Protein AF-A0A3P5ZLB5-F1 (afdb_monomer)

Radius of gyration: 12.96 Å; Cα contacts (8 Å, |Δi|>4): 143; chains: 1; bounding box: 27×28×34 Å

Mean predicted aligned error: 4.99 Å

Organism: Brassica campestris (NCBI:txid3711)

pLDDT: mean 86.98, std 9.43, range [58.41, 95.5]

Sequence (70 aa):
CEENTIVFRNLLPNNRVLKVNCKSNKKDYSLGSVKFKGLPHRINIREACIERTTWTCLLQQGGFASIFRA

Solvent-accessible surface area (backbone atoms only — not comparable to full-atom values): 4194 Å² total; per-residue (Å²): 119,84,77,49,66,53,75,48,74,32,84,52,72,89,72,40,52,38,36,38,44,32,37,35,80,82,73,48,76,48,78,43,73,17,39,39,79,46,71,61,41,74,49,77,45,88,60,59,93,84,58,86,78,41,35,45,27,44,40,33,44,89,95,46,74,47,82,47,78,88

Secondary structure (DSSP, 8-state):
---EEEEE----STTPPEEEEEEETTS-EEEEEE-TT-PPEEEEE---TT----EEEEEEETTEEEEEE-

Foldseek 3Di:
DDWDKDKAAAQDPDQWKKWKWKAKPVGDIDTDIHTHRR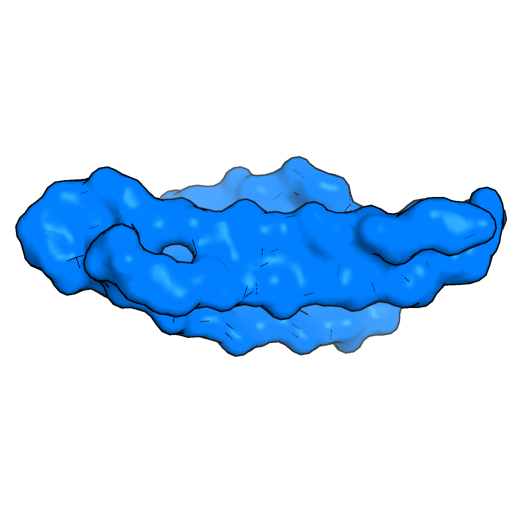DIGMDTHPDDPPDDIKMWMWIDTVPDIDIDID

InterPro domains:
  IPR010264 Plant self-incompatibility S1 [PF05938] (5-68)

Nearest PDB structures (foldseek):
  4g5a-assembly1_B  TM=5.542E-01  e=3.562E-01  Bacteroides thetaiotaomicron VPI-5482
  3l5j-assembly1_A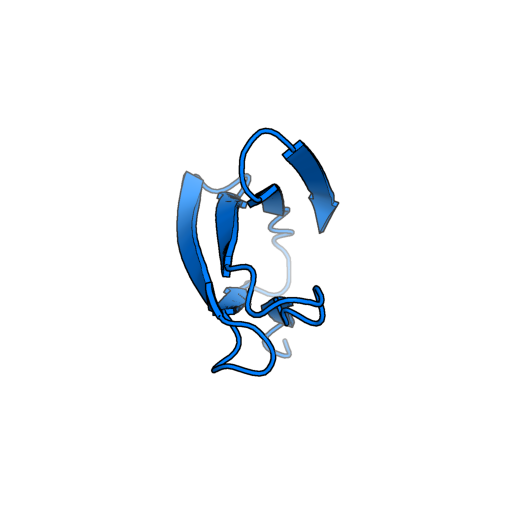  TM=4.547E-01  e=2.168E+00  Homo sapiens
  3l5j-assembly2_B  TM=4.499E-01  e=3.498E+00  Homo sapiens
  3l5i-assembly1_A  TM=4.639E-01  e=4.811E+00  Homo sapiens
  8d6a-assembly1_A  TM=4.660E-01  e=4.562E+00  Homo sapiens

Structure (mmCIF, N/CA/C/O backbone):
data_AF-A0A3P5ZLB5-F1
#
_entry.id   AF-A0A3P5ZLB5-F1
#
loop_
_atom_site.group_PDB
_atom_site.id
_atom_site.type_symbol
_atom_site.label_atom_id
_atom_site.label_alt_id
_atom_site.label_comp_id
_atom_site.label_asym_id
_atom_site.label_entity_id
_atom_site.label_seq_id
_atom_site.pdbx_PDB_ins_code
_atom_site.Cartn_x
_atom_site.Cartn_y
_atom_site.Cartn_z
_atom_site.occupancy
_atom_site.B_iso_or_equiv
_atom_site.auth_seq_id
_atom_site.auth_comp_id
_atom_site.auth_asym_id
_atom_site.auth_atom_id
_atom_site.pdbx_PDB_model_num
ATOM 1 N N . CYS A 1 1 ? 8.918 -15.389 -15.615 1.00 62.16 1 CYS A N 1
ATOM 2 C CA . CYS A 1 1 ? 9.021 -14.573 -14.396 1.00 62.16 1 CYS A CA 1
ATOM 3 C C . CYS A 1 1 ? 7.723 -14.690 -13.638 1.00 62.16 1 CYS A C 1
ATOM 5 O O . CYS A 1 1 ? 6.677 -14.582 -14.265 1.00 62.16 1 CYS A O 1
ATOM 7 N N . GLU A 1 2 ? 7.792 -15.002 -12.346 1.00 65.56 2 GLU A N 1
ATOM 8 C CA . GLU A 1 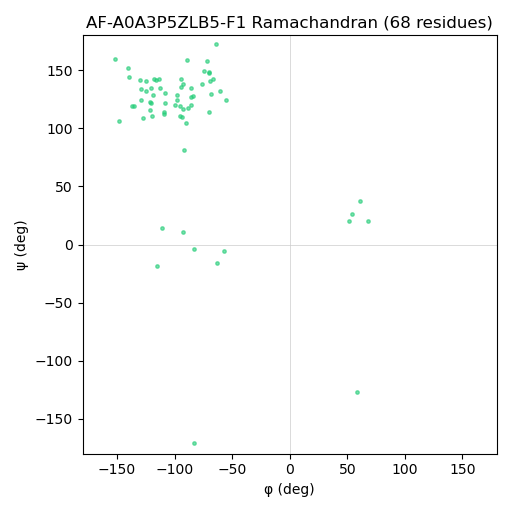2 ? 6.607 -15.015 -11.487 1.00 65.56 2 GLU A CA 1
ATOM 9 C C . GLU A 1 2 ? 6.116 -13.579 -11.281 1.00 65.56 2 GLU A C 1
ATOM 11 O O . GLU A 1 2 ? 6.918 -12.649 -11.174 1.00 65.56 2 GLU A O 1
ATOM 16 N N . GLU A 1 3 ? 4.798 -13.387 -11.274 1.00 70.00 3 GLU A N 1
ATOM 17 C CA . GLU A 1 3 ? 4.211 -12.082 -10.984 1.00 70.00 3 GLU A CA 1
ATOM 18 C C . GLU A 1 3 ? 4.417 -11.755 -9.501 1.00 70.00 3 GLU A C 1
ATOM 20 O O . GLU A 1 3 ? 3.851 -12.398 -8.615 1.00 70.00 3 GLU A O 1
ATOM 25 N N . ASN A 1 4 ? 5.209 -10.722 -9.217 1.00 80.88 4 ASN A N 1
ATOM 26 C CA . ASN A 1 4 ? 5.358 -10.220 -7.858 1.00 80.88 4 ASN A CA 1
ATOM 27 C C . ASN A 1 4 ? 4.115 -9.410 -7.478 1.00 80.88 4 ASN A C 1
ATOM 29 O O . ASN A 1 4 ? 3.603 -8.624 -8.269 1.00 80.88 4 ASN A O 1
ATOM 33 N N . THR A 1 5 ? 3.610 -9.573 -6.258 1.00 87.25 5 THR A N 1
ATOM 34 C CA . THR A 1 5 ? 2.442 -8.814 -5.789 1.00 87.25 5 THR A CA 1
ATOM 35 C C . THR A 1 5 ? 2.733 -8.164 -4.447 1.00 87.25 5 THR A C 1
ATOM 37 O O . THR A 1 5 ? 3.039 -8.849 -3.473 1.00 87.25 5 THR A O 1
ATOM 40 N N . ILE A 1 6 ? 2.568 -6.844 -4.366 1.00 89.06 6 ILE A N 1
ATOM 41 C CA . ILE A 1 6 ? 2.578 -6.123 -3.090 1.00 89.06 6 ILE A CA 1
ATOM 42 C C . ILE A 1 6 ? 1.165 -6.173 -2.513 1.00 89.06 6 ILE A C 1
ATOM 44 O O . ILE A 1 6 ? 0.195 -5.795 -3.174 1.00 89.06 6 ILE A O 1
ATOM 48 N N . VAL A 1 7 ? 1.039 -6.630 -1.266 1.00 93.00 7 VAL A N 1
ATOM 49 C CA . VAL A 1 7 ? -0.254 -6.785 -0.588 1.00 93.00 7 VAL A CA 1
ATOM 50 C C . VAL A 1 7 ? -0.282 -5.954 0.689 1.00 93.00 7 VAL A C 1
ATOM 52 O O . VAL A 1 7 ? 0.423 -6.252 1.650 1.00 93.00 7 VAL A O 1
ATOM 55 N N . PHE A 1 8 ? -1.165 -4.960 0.740 1.00 93.50 8 PHE A N 1
ATOM 56 C CA . PHE A 1 8 ? -1.420 -4.171 1.942 1.00 93.50 8 PHE A CA 1
AT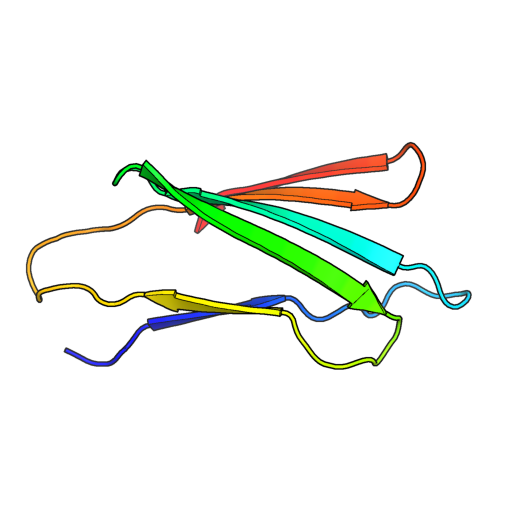OM 57 C C . PHE A 1 8 ? -2.619 -4.731 2.701 1.00 93.50 8 PHE A C 1
ATOM 59 O O . PHE A 1 8 ? -3.746 -4.760 2.199 1.00 93.50 8 PHE A O 1
ATOM 66 N N . ARG A 1 9 ? -2.373 -5.154 3.942 1.00 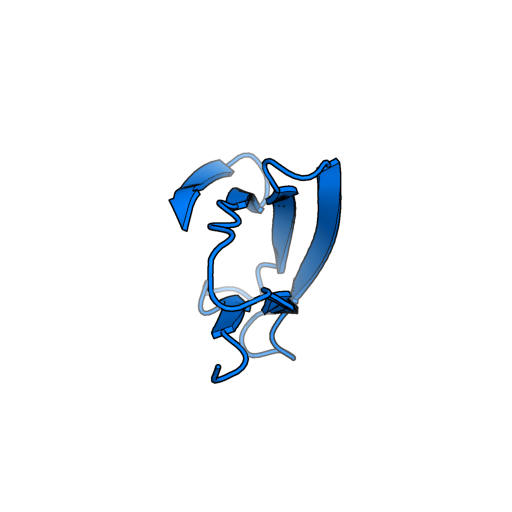93.88 9 ARG A N 1
ATOM 67 C CA . ARG A 1 9 ? -3.395 -5.590 4.899 1.00 93.88 9 ARG A CA 1
ATOM 68 C C . ARG A 1 9 ? -3.446 -4.603 6.053 1.00 93.88 9 ARG A C 1
ATOM 70 O O . ARG A 1 9 ? -2.411 -4.123 6.502 1.00 93.88 9 ARG A O 1
ATOM 77 N N . ASN A 1 10 ? -4.645 -4.331 6.552 1.00 93.50 10 ASN A N 1
ATOM 78 C CA . ASN A 1 10 ? -4.827 -3.425 7.675 1.00 93.50 10 ASN A CA 1
ATOM 79 C C . ASN A 1 10 ? -5.237 -4.192 8.938 1.00 93.50 10 ASN A C 1
ATOM 81 O O . ASN A 1 10 ? -6.345 -4.728 9.026 1.00 93.50 10 ASN A O 1
ATOM 85 N N . LEU A 1 11 ? -4.331 -4.201 9.916 1.00 91.81 11 LEU A N 1
ATOM 86 C CA . LEU A 1 11 ? -4.517 -4.791 11.244 1.00 91.81 11 LEU A CA 1
ATOM 87 C C . LEU A 1 11 ? -4.602 -3.729 12.353 1.00 91.81 11 LEU A C 1
ATOM 89 O O . LEU A 1 11 ? -4.503 -4.057 13.532 1.00 91.81 11 LEU A O 1
ATOM 93 N N . LEU A 1 12 ? -4.786 -2.457 11.994 1.00 87.31 12 LEU A N 1
ATOM 94 C CA . LEU A 1 12 ? -4.875 -1.361 12.952 1.00 87.31 12 LEU A CA 1
ATOM 95 C C . LEU A 1 12 ? -6.168 -1.470 13.779 1.00 87.31 12 LEU A C 1
ATOM 97 O O . LEU A 1 12 ? -7.246 -1.566 13.191 1.00 87.31 12 LEU A O 1
ATOM 101 N N . PRO A 1 13 ? -6.099 -1.403 15.120 1.00 84.69 13 PRO A N 1
ATOM 102 C CA . PRO A 1 13 ? -7.270 -1.536 15.988 1.00 84.69 13 PRO A CA 1
ATOM 103 C C . PRO A 1 13 ? -8.291 -0.402 15.779 1.00 84.69 13 PRO A C 1
ATOM 105 O O . PRO A 1 13 ? -8.028 0.575 15.079 1.00 84.69 13 PRO A O 1
ATOM 108 N N . ASN A 1 14 ? -9.466 -0.514 16.405 1.00 85.75 14 ASN A N 1
ATOM 109 C CA . ASN A 1 14 ? -10.534 0.503 16.413 1.00 85.75 14 ASN A CA 1
ATOM 110 C C . ASN A 1 14 ? -11.105 0.855 15.029 1.00 85.75 14 ASN A C 1
ATOM 112 O O . ASN A 1 14 ? -11.410 2.014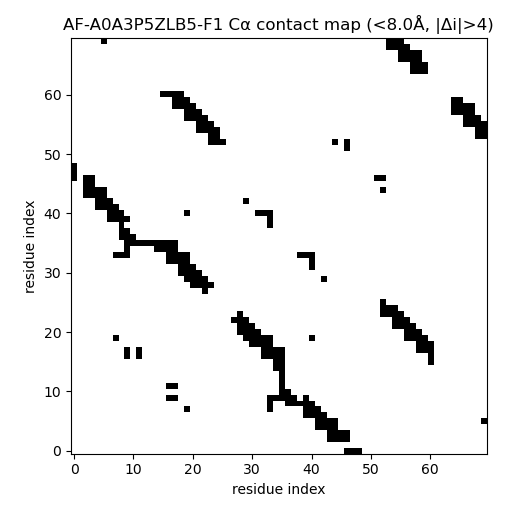 14.757 1.00 85.75 14 ASN A O 1
ATOM 116 N N . ASN A 1 15 ? -11.231 -0.138 14.143 1.00 84.31 15 ASN A N 1
ATOM 117 C CA . ASN A 1 15 ? -11.834 0.013 12.813 1.00 84.31 15 ASN A CA 1
ATOM 118 C C . ASN A 1 15 ? -11.211 1.136 11.955 1.00 84.31 15 ASN A C 1
ATOM 120 O O . ASN A 1 15 ? -11.857 1.720 11.084 1.00 84.31 15 ASN A O 1
ATOM 124 N N . ARG A 1 16 ? -9.942 1.464 12.220 1.00 89.12 16 ARG A N 1
ATOM 125 C CA . ARG A 1 16 ? -9.218 2.519 11.512 1.00 89.12 16 ARG A CA 1
ATOM 126 C C . ARG A 1 16 ? -9.006 2.111 10.057 1.00 89.12 16 ARG A C 1
ATOM 128 O O . ARG A 1 16 ? -8.737 0.950 9.767 1.00 89.12 16 ARG A O 1
ATOM 135 N N . VAL A 1 17 ? -9.105 3.074 9.143 1.00 92.25 17 VAL A N 1
ATOM 136 C CA . VAL A 1 17 ? -8.880 2.863 7.706 1.00 92.25 17 VAL A CA 1
ATOM 137 C C . VAL A 1 17 ? -7.455 3.279 7.358 1.00 92.25 17 VAL A C 1
ATOM 139 O O . VAL A 1 17 ? -7.034 4.387 7.691 1.00 92.25 17 VAL A O 1
ATOM 142 N N . LEU A 1 18 ? -6.729 2.390 6.684 1.00 93.69 18 LEU A N 1
ATOM 143 C CA . LEU A 1 18 ? -5.399 2.648 6.149 1.00 93.69 18 LEU A CA 1
ATOM 144 C C . LEU A 1 18 ? -5.537 3.136 4.709 1.00 93.69 18 LEU A C 1
ATOM 146 O O . LEU A 1 18 ? -6.001 2.388 3.849 1.00 93.69 18 LEU A O 1
ATOM 150 N N . LYS A 1 19 ? -5.129 4.370 4.435 1.00 95.50 19 LYS A N 1
ATOM 151 C CA . LYS A 1 19 ? -4.986 4.874 3.069 1.00 95.50 19 LYS A CA 1
ATOM 152 C C . LYS A 1 19 ? -3.607 4.493 2.546 1.00 95.50 19 LYS A C 1
ATOM 154 O O . LYS A 1 19 ? -2.611 4.644 3.249 1.00 95.50 19 LYS A O 1
ATOM 159 N N . VAL A 1 20 ? -3.563 4.002 1.318 1.00 95.44 20 VAL A N 1
ATOM 160 C CA . VAL A 1 20 ? -2.347 3.560 0.639 1.00 95.44 20 VAL A CA 1
ATOM 161 C C . VAL A 1 20 ? -2.210 4.376 -0.636 1.00 95.44 20 VAL A C 1
ATOM 163 O O . VAL A 1 20 ? -3.115 4.371 -1.467 1.00 95.44 20 VAL A O 1
ATOM 166 N N . ASN A 1 21 ? -1.094 5.081 -0.787 1.00 95.19 21 ASN A N 1
ATOM 167 C CA . ASN A 1 21 ? -0.755 5.807 -2.003 1.00 95.19 21 ASN A CA 1
ATOM 168 C C . ASN A 1 21 ? 0.637 5.392 -2.464 1.00 95.19 21 ASN A C 1
ATOM 170 O O . ASN A 1 21 ? 1.630 5.735 -1.834 1.00 95.19 21 ASN A O 1
ATOM 174 N N . CYS A 1 22 ? 0.700 4.648 -3.555 1.00 94.00 22 CYS A N 1
ATOM 175 C CA . CYS A 1 22 ? 1.920 4.083 -4.088 1.00 94.00 22 CYS A CA 1
ATOM 176 C C . CYS A 1 22 ? 2.242 4.663 -5.459 1.00 94.00 22 CYS A C 1
ATOM 178 O O . CYS A 1 22 ? 1.358 4.835 -6.299 1.00 94.00 22 CYS A O 1
ATOM 180 N N . LYS A 1 23 ? 3.531 4.892 -5.693 1.00 93.44 23 LYS A N 1
ATOM 181 C CA . LYS A 1 23 ? 4.092 5.320 -6.969 1.00 93.44 23 LYS A CA 1
ATOM 182 C C . LYS A 1 23 ? 5.259 4.416 -7.346 1.00 93.44 23 LYS A C 1
ATOM 184 O O . LYS A 1 23 ? 6.130 4.175 -6.506 1.00 93.44 23 LYS A O 1
ATOM 189 N N . SER A 1 24 ? 5.300 3.966 -8.596 1.00 90.69 24 SER A N 1
ATOM 190 C CA . SER A 1 24 ? 6.437 3.224 -9.138 1.00 90.69 24 SER A CA 1
ATOM 191 C C . SER A 1 24 ? 7.488 4.156 -9.756 1.00 90.69 24 SER A C 1
ATOM 193 O O . SER A 1 24 ? 7.195 5.285 -10.171 1.00 90.69 24 SER A O 1
ATOM 195 N N . ASN A 1 25 ? 8.726 3.677 -9.882 1.00 87.88 25 ASN A N 1
ATOM 196 C CA . ASN A 1 25 ? 9.761 4.336 -10.691 1.00 87.88 25 ASN A CA 1
ATOM 197 C C . ASN A 1 25 ? 9.411 4.394 -12.193 1.00 87.88 25 ASN A C 1
ATOM 199 O O . ASN A 1 25 ? 9.988 5.200 -12.921 1.00 87.88 25 ASN A O 1
ATOM 203 N N . LYS A 1 26 ? 8.432 3.602 -12.641 1.00 85.06 26 LYS A N 1
ATOM 204 C CA . LYS A 1 26 ? 7.898 3.581 -14.010 1.00 85.06 26 LYS A CA 1
ATOM 205 C C . LYS A 1 26 ? 6.683 4.491 -14.217 1.00 85.06 26 LYS A C 1
ATOM 207 O O . LYS A 1 26 ? 6.084 4.477 -15.285 1.00 85.06 26 LYS A O 1
ATOM 212 N N . LYS A 1 27 ? 6.375 5.353 -13.238 1.00 80.25 27 LYS A N 1
ATOM 213 C CA . LYS A 1 27 ? 5.233 6.288 -13.245 1.00 80.25 27 LYS A CA 1
ATOM 214 C C . LYS A 1 27 ? 3.861 5.606 -13.157 1.00 80.25 27 LYS A C 1
ATOM 216 O O . LYS A 1 27 ? 2.858 6.248 -13.460 1.00 80.25 27 LYS A O 1
ATOM 221 N N . ASP A 1 28 ? 3.800 4.367 -12.684 1.00 85.19 28 ASP A N 1
ATOM 222 C CA . ASP A 1 28 ? 2.542 3.753 -12.265 1.00 85.19 28 ASP A CA 1
ATOM 223 C C . ASP A 1 28 ? 2.112 4.334 -10.922 1.00 85.19 28 ASP A C 1
ATOM 225 O O . ASP A 1 28 ? 2.940 4.687 -10.074 1.00 85.19 28 ASP A O 1
ATOM 229 N N . TYR A 1 29 ? 0.802 4.397 -10.716 1.00 88.12 29 TYR A N 1
ATOM 230 C CA . TYR A 1 29 ? 0.208 4.864 -9.474 1.00 88.12 29 TYR A CA 1
ATOM 231 C C . TYR A 1 29 ? -0.821 3.856 -8.992 1.00 88.12 29 TYR A C 1
ATOM 233 O O . TYR A 1 29 ? -1.581 3.290 -9.776 1.00 88.12 29 TYR A O 1
ATOM 241 N N . SER A 1 30 ? -0.864 3.650 -7.681 1.00 91.25 30 SER A N 1
ATOM 242 C CA . SER A 1 30 ? -1.880 2.823 -7.052 1.00 91.25 30 SER A CA 1
ATOM 243 C C . SER A 1 30 ? -2.386 3.493 -5.788 1.00 91.25 30 SER A C 1
ATOM 245 O O . SER A 1 30 ? -1.629 3.748 -4.852 1.00 91.25 30 SER A O 1
ATOM 247 N N . LEU A 1 31 ? -3.683 3.781 -5.777 1.00 93.94 31 LEU A N 1
ATOM 248 C CA . LEU A 1 31 ? -4.382 4.382 -4.653 1.00 93.94 31 LEU A CA 1
ATOM 249 C C . LEU A 1 31 ? -5.357 3.358 -4.080 1.00 93.94 31 LEU A C 1
ATOM 251 O O . LEU A 1 31 ? -6.079 2.696 -4.824 1.00 93.94 31 LEU A O 1
ATOM 255 N N . GLY A 1 32 ? -5.385 3.237 -2.759 1.00 94.12 32 GLY A N 1
ATOM 256 C CA . GLY A 1 32 ? -6.214 2.260 -2.071 1.00 94.12 32 GLY A CA 1
ATOM 257 C C . GLY A 1 32 ? -6.623 2.710 -0.678 1.00 94.12 32 GLY A C 1
ATOM 258 O O . GLY A 1 32 ? -6.010 3.581 -0.061 1.00 94.12 32 GLY A O 1
ATOM 259 N N . SER A 1 33 ? -7.690 2.106 -0.167 1.00 93.81 33 SER A N 1
ATOM 260 C CA . SER A 1 33 ? -8.132 2.263 1.217 1.00 93.81 33 SER A CA 1
ATOM 261 C C . SER A 1 33 ? -8.490 0.897 1.780 1.00 93.81 33 SER A C 1
ATOM 263 O O . SER A 1 33 ? -9.379 0.220 1.273 1.00 93.81 33 SER A O 1
ATOM 265 N N . VAL A 1 34 ? -7.795 0.494 2.837 1.00 94.06 34 VAL A N 1
ATOM 266 C CA . VAL A 1 34 ? -7.929 -0.824 3.455 1.00 94.06 34 VAL A CA 1
ATOM 267 C C . VAL A 1 34 ? -8.612 -0.647 4.806 1.00 94.06 34 VAL A C 1
ATOM 269 O O . VAL A 1 34 ? -8.062 -0.017 5.711 1.00 94.06 34 VAL A O 1
ATOM 272 N N . LYS A 1 35 ? -9.829 -1.177 4.962 1.00 92.69 35 LYS A N 1
ATOM 273 C CA . LYS A 1 35 ? -10.540 -1.205 6.257 1.00 92.69 35 LYS A CA 1
ATOM 274 C C . LYS A 1 35 ? -9.890 -2.222 7.204 1.00 92.69 35 LYS A C 1
ATOM 276 O O . LYS A 1 35 ? -9.231 -3.151 6.738 1.00 92.69 35 LYS A O 1
ATOM 281 N N . PHE A 1 36 ? -10.079 -2.072 8.516 1.00 92.81 36 PHE A N 1
ATOM 282 C CA . PHE A 1 36 ? -9.593 -3.047 9.500 1.00 92.81 36 PHE A CA 1
ATOM 283 C C . PHE A 1 36 ? -10.119 -4.450 9.187 1.00 92.81 36 PHE A C 1
ATOM 285 O O . PHE A 1 36 ? -11.329 -4.632 9.054 1.00 92.81 36 PHE A O 1
ATOM 292 N N . LYS A 1 37 ? -9.209 -5.423 9.034 1.00 90.75 37 LYS A N 1
ATOM 293 C CA . LYS A 1 37 ? -9.523 -6.802 8.608 1.00 90.75 37 LYS A CA 1
ATOM 294 C C . LYS A 1 37 ? -10.370 -6.888 7.322 1.00 90.75 37 LYS A C 1
ATOM 296 O O . LYS A 1 37 ? -11.012 -7.903 7.072 1.00 90.75 37 LYS A O 1
ATOM 301 N N . GLY A 1 38 ? -10.385 -5.828 6.515 1.00 90.25 38 GLY A N 1
ATOM 302 C CA . GLY A 1 38 ? -11.123 -5.766 5.261 1.00 90.25 38 GLY A CA 1
ATOM 303 C 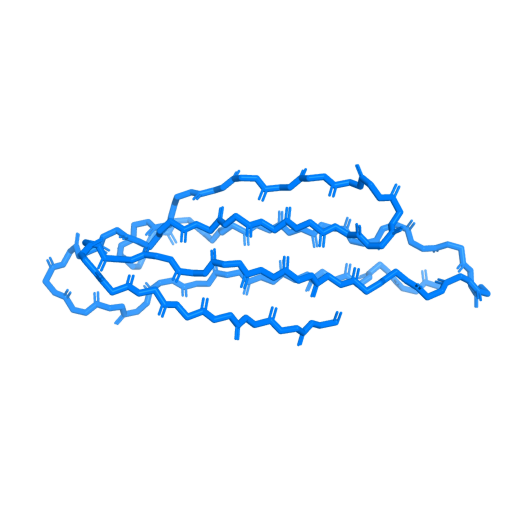C . GLY A 1 38 ? -10.358 -6.392 4.098 1.00 90.25 38 GLY A C 1
ATOM 304 O O . GLY A 1 38 ? -9.299 -7.001 4.268 1.00 90.25 38 GLY A O 1
ATOM 305 N N . LEU A 1 39 ? -10.892 -6.193 2.891 1.00 93.81 39 LEU A N 1
ATOM 306 C CA . LEU A 1 39 ? -10.231 -6.628 1.665 1.00 93.81 39 LEU A CA 1
ATOM 307 C C . LEU A 1 39 ? -8.864 -5.941 1.516 1.00 93.81 39 LEU A C 1
ATOM 309 O O . LEU A 1 39 ? -8.780 -4.720 1.676 1.00 93.81 39 LEU A O 1
ATOM 313 N N . PRO A 1 40 ? -7.797 -6.703 1.218 1.00 94.62 40 PRO A N 1
ATOM 314 C CA . PRO A 1 40 ? -6.470 -6.141 1.042 1.00 94.62 40 PRO A CA 1
ATOM 315 C C . PRO A 1 40 ? -6.378 -5.322 -0.244 1.00 94.62 40 PRO A C 1
ATOM 317 O O . PRO A 1 40 ? -6.976 -5.676 -1.260 1.00 94.62 40 PRO A O 1
ATOM 320 N N . HIS A 1 41 ? -5.546 -4.282 -0.220 1.00 94.44 41 HIS A N 1
ATOM 321 C CA . HIS A 1 41 ? -5.147 -3.577 -1.437 1.00 94.44 41 HIS A CA 1
ATOM 322 C C . HIS A 1 41 ? -3.972 -4.312 -2.080 1.00 94.44 41 HIS A C 1
ATOM 324 O O . HIS A 1 41 ? -2.993 -4.620 -1.397 1.00 94.44 41 HIS A O 1
ATOM 330 N N . ARG A 1 42 ? -4.078 -4.629 -3.372 1.00 93.56 42 ARG A N 1
ATOM 331 C CA . ARG A 1 42 ? -3.087 -5.425 -4.106 1.00 93.56 42 ARG A CA 1
ATOM 332 C C . ARG A 1 42 ? -2.526 -4.626 -5.270 1.00 93.56 42 ARG A C 1
ATOM 334 O O . ARG A 1 42 ? -3.283 -4.016 -6.020 1.00 93.56 42 ARG A O 1
ATOM 341 N N . ILE A 1 43 ? -1.211 -4.672 -5.427 1.00 90.19 43 ILE A N 1
ATOM 342 C CA . ILE A 1 43 ? -0.497 -4.103 -6.567 1.00 90.19 43 ILE A CA 1
ATOM 343 C C . ILE A 1 43 ? 0.234 -5.251 -7.244 1.00 90.19 43 ILE A C 1
ATOM 345 O O . ILE A 1 43 ? 1.179 -5.800 -6.679 1.00 90.19 43 ILE A O 1
ATOM 349 N N . ASN A 1 44 ? -0.226 -5.616 -8.436 1.00 87.12 44 ASN A N 1
ATOM 350 C CA . ASN A 1 44 ? 0.400 -6.663 -9.232 1.00 87.12 44 ASN A CA 1
ATOM 351 C C . ASN A 1 44 ? 1.529 -6.032 -10.048 1.00 87.12 44 ASN A C 1
ATOM 353 O O . ASN A 1 44 ? 1.295 -5.125 -10.849 1.00 87.12 44 ASN A O 1
ATOM 357 N N . ILE A 1 45 ? 2.747 -6.504 -9.829 1.00 83.75 45 ILE A N 1
ATOM 358 C CA . ILE A 1 45 ? 3.944 -6.051 -10.519 1.00 83.75 45 ILE A CA 1
ATOM 359 C C . ILE A 1 45 ? 4.109 -6.921 -11.762 1.00 83.75 45 ILE A C 1
ATOM 361 O O . ILE A 1 45 ? 4.501 -8.086 -11.692 1.00 83.75 45 ILE A O 1
ATOM 365 N N . ARG A 1 46 ? 3.790 -6.335 -12.915 1.00 74.56 46 ARG A N 1
ATOM 366 C CA . ARG A 1 46 ? 3.990 -6.961 -14.223 1.00 74.56 46 ARG A CA 1
ATOM 367 C C . ARG A 1 46 ? 5.359 -6.565 -14.755 1.00 74.56 46 ARG A C 1
ATOM 369 O O . ARG A 1 46 ? 5.492 -5.610 -15.513 1.00 74.56 46 ARG A O 1
ATOM 376 N N . GLU A 1 47 ? 6.385 -7.264 -14.293 1.00 68.19 47 GLU A N 1
ATOM 377 C CA . GLU A 1 47 ? 7.760 -7.063 -14.748 1.00 68.19 47 GLU A CA 1
ATOM 378 C C . GLU A 1 47 ? 8.132 -8.018 -15.881 1.00 68.19 47 GLU A C 1
ATOM 380 O O . GLU A 1 47 ? 7.891 -9.224 -15.812 1.00 68.19 47 GLU A O 1
ATOM 385 N N . ALA A 1 48 ? 8.793 -7.480 -16.907 1.00 59.50 48 ALA A N 1
ATOM 386 C CA . ALA A 1 48 ? 9.649 -8.279 -17.772 1.00 59.50 48 ALA A CA 1
ATOM 387 C C . ALA A 1 48 ? 10.899 -8.697 -16.978 1.00 59.50 48 ALA A C 1
ATOM 389 O O . ALA A 1 48 ? 11.378 -7.927 -16.150 1.00 59.50 48 ALA A O 1
ATOM 390 N N . CYS A 1 49 ? 11.464 -9.877 -17.249 1.00 58.41 49 CYS A N 1
ATOM 391 C CA . CYS A 1 49 ? 12.514 -10.508 -16.428 1.00 58.41 49 CYS A CA 1
ATOM 392 C C . CYS A 1 49 ? 13.811 -9.708 -16.180 1.00 58.41 49 CYS A C 1
ATOM 394 O O . CYS A 1 49 ? 14.666 -10.172 -15.432 1.00 58.41 49 CYS A O 1
ATOM 396 N N . ILE A 1 50 ? 13.977 -8.541 -16.799 1.00 61.44 50 ILE A N 1
ATOM 397 C CA . ILE A 1 50 ? 15.185 -7.709 -16.733 1.00 61.44 50 ILE A CA 1
ATOM 398 C C . ILE A 1 50 ? 14.899 -6.359 -16.049 1.00 61.44 50 ILE A C 1
ATOM 400 O O . ILE A 1 50 ? 15.815 -5.694 -15.568 1.00 61.44 50 ILE A O 1
ATOM 404 N N . GLU A 1 51 ? 13.636 -5.939 -15.961 1.00 69.75 51 GLU A N 1
ATOM 405 C CA . GLU A 1 51 ? 13.290 -4.615 -15.452 1.00 69.75 51 GLU A CA 1
ATOM 406 C C . GLU A 1 51 ? 12.893 -4.663 -13.977 1.00 69.75 51 GLU A C 1
ATOM 408 O O . GLU A 1 51 ? 11.938 -5.341 -13.613 1.00 69.75 51 GLU A O 1
ATOM 413 N N . ARG A 1 52 ? 13.576 -3.874 -13.138 1.00 76.00 52 ARG A N 1
ATOM 414 C CA . ARG A 1 52 ? 13.255 -3.739 -11.712 1.00 76.00 52 ARG A CA 1
ATOM 415 C C . ARG A 1 52 ? 12.365 -2.517 -11.471 1.00 76.00 52 ARG A C 1
ATOM 417 O O . ARG A 1 52 ? 12.795 -1.368 -11.601 1.00 76.00 52 ARG A O 1
ATOM 424 N N . THR A 1 53 ? 11.117 -2.770 -11.120 1.00 82.88 53 THR A N 1
ATOM 425 C CA . THR A 1 53 ? 10.096 -1.786 -10.765 1.00 82.88 53 THR A CA 1
ATOM 426 C C . THR A 1 53 ? 10.107 -1.616 -9.258 1.00 82.88 53 THR A C 1
ATOM 428 O O . THR A 1 53 ? 9.705 -2.499 -8.507 1.00 82.88 53 THR A O 1
ATOM 431 N N . THR A 1 54 ? 10.577 -0.463 -8.803 1.00 87.44 54 THR A N 1
ATOM 432 C CA . THR A 1 54 ? 10.551 -0.118 -7.383 1.00 87.44 54 THR A CA 1
ATOM 433 C C . THR A 1 54 ? 9.304 0.689 -7.076 1.00 87.44 54 THR A C 1
ATOM 435 O O . THR A 1 54 ? 8.879 1.530 -7.873 1.00 87.44 54 THR A O 1
ATOM 438 N N . TRP A 1 55 ? 8.724 0.452 -5.906 1.00 89.94 55 TRP A N 1
ATOM 439 C CA . TRP A 1 55 ? 7.511 1.110 -5.446 1.00 89.94 55 TRP A CA 1
ATOM 440 C C . TRP A 1 55 ? 7.785 1.888 -4.168 1.00 89.94 55 TRP A C 1
ATOM 442 O O . TRP A 1 55 ? 8.311 1.364 -3.191 1.00 89.94 55 TRP A O 1
ATOM 452 N N . THR A 1 56 ? 7.398 3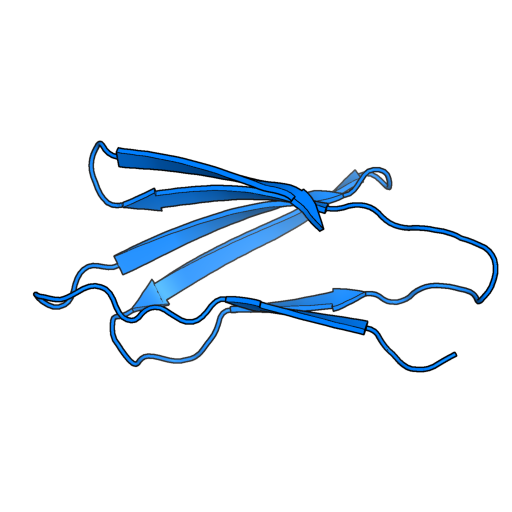.161 -4.159 1.00 93.56 56 THR A N 1
ATOM 453 C CA . THR A 1 56 ? 7.366 3.988 -2.950 1.00 93.56 56 THR A CA 1
ATOM 454 C C . THR A 1 56 ? 5.918 4.222 -2.560 1.00 93.56 56 THR A C 1
ATOM 456 O O . THR A 1 56 ? 5.139 4.764 -3.343 1.00 93.56 56 THR A O 1
ATOM 459 N N . CYS A 1 57 ? 5.562 3.820 -1.348 1.00 93.94 57 CYS A N 1
ATOM 460 C CA . CYS A 1 57 ? 4.205 3.836 -0.833 1.00 93.94 57 CYS A CA 1
ATOM 461 C C . CYS A 1 57 ? 4.100 4.700 0.416 1.00 93.94 57 CYS A C 1
ATOM 463 O O . CYS A 1 57 ? 4.756 4.442 1.420 1.00 93.94 57 CYS A O 1
ATOM 465 N N . LEU A 1 58 ? 3.235 5.703 0.368 1.00 95.12 58 LEU A N 1
ATOM 466 C CA . LEU A 1 58 ? 2.798 6.474 1.514 1.00 95.12 58 LEU A CA 1
ATOM 467 C C . LEU A 1 58 ? 1.586 5.784 2.150 1.00 95.12 58 LEU A C 1
ATOM 469 O O . LEU A 1 58 ? 0.526 5.644 1.537 1.00 95.12 58 LEU A O 1
ATOM 473 N N . LEU A 1 59 ? 1.758 5.361 3.395 1.00 93.94 59 LEU A N 1
ATOM 474 C CA . LEU A 1 59 ? 0.733 4.762 4.237 1.00 93.94 59 LEU A CA 1
ATOM 475 C C . LEU A 1 59 ? 0.207 5.828 5.191 1.00 93.94 59 LEU A C 1
ATOM 477 O O . LEU A 1 59 ? 0.981 6.381 5.967 1.00 93.94 59 LEU A O 1
ATOM 481 N N . GLN A 1 60 ? -1.089 6.130 5.139 1.00 94.06 60 GLN A N 1
ATOM 482 C CA . GLN A 1 60 ? -1.693 7.190 5.947 1.00 94.06 60 GLN A CA 1
ATOM 483 C C . GLN A 1 60 ? -2.862 6.674 6.778 1.00 94.06 60 GLN A C 1
ATOM 485 O O . GLN A 1 60 ? -3.697 5.896 6.315 1.00 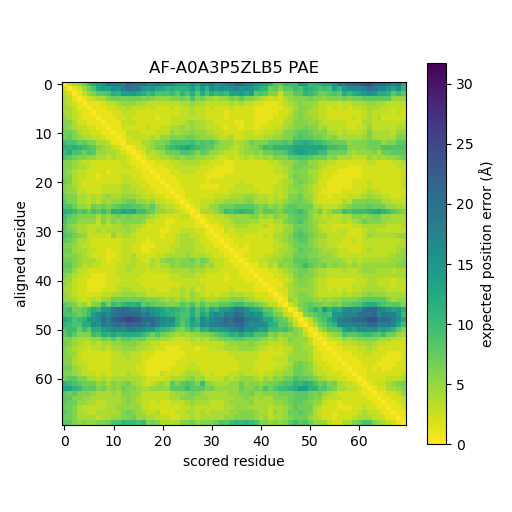94.06 60 GLN A O 1
ATOM 490 N N . GLN A 1 61 ? -2.956 7.172 8.004 1.00 91.62 61 GLN A N 1
ATOM 491 C CA . GLN A 1 61 ? -4.026 6.868 8.940 1.00 91.62 61 GLN A CA 1
ATOM 492 C C . GLN A 1 61 ? -4.287 8.092 9.826 1.00 91.62 61 GLN A C 1
ATOM 494 O O . GLN A 1 61 ? -3.523 8.387 10.744 1.00 91.62 61 GLN A O 1
ATOM 499 N N . GLY A 1 62 ? -5.396 8.795 9.589 1.00 85.44 62 GLY A N 1
ATOM 500 C CA . GLY A 1 62 ? -5.660 10.060 10.282 1.00 85.44 62 GLY A CA 1
ATOM 501 C C . GLY A 1 62 ? -4.534 11.067 10.017 1.00 85.44 62 GLY A C 1
ATOM 502 O O . GLY A 1 62 ? -4.191 11.292 8.860 1.00 85.44 62 GLY A O 1
ATOM 503 N N . GLY A 1 63 ? -3.954 11.637 11.078 1.00 86.19 63 GLY A N 1
ATOM 504 C CA . GLY A 1 63 ? -2.794 12.536 10.993 1.00 86.19 63 GLY A CA 1
ATOM 505 C C . GLY A 1 63 ? -1.432 11.835 10.900 1.00 86.19 63 GLY A C 1
ATOM 506 O O . GLY A 1 63 ? -0.418 12.509 10.758 1.00 86.19 63 GLY A O 1
ATOM 507 N N . PHE A 1 64 ? -1.385 10.502 10.980 1.00 89.00 64 PHE A N 1
ATOM 508 C CA . PHE A 1 64 ? -0.139 9.742 10.902 1.00 89.00 64 PHE A CA 1
ATOM 509 C C . PHE A 1 64 ? 0.146 9.318 9.463 1.00 89.00 64 PHE A C 1
ATOM 511 O O . PHE A 1 64 ? -0.754 8.863 8.749 1.00 89.00 64 PHE A O 1
ATOM 518 N N . ALA A 1 65 ? 1.408 9.425 9.052 1.00 92.69 65 ALA A N 1
ATOM 519 C CA . ALA A 1 65 ? 1.880 8.967 7.754 1.00 92.69 65 ALA A CA 1
ATOM 520 C C . ALA A 1 65 ? 3.252 8.289 7.877 1.00 92.69 65 ALA A C 1
ATOM 522 O O . ALA A 1 65 ? 4.083 8.707 8.679 1.00 92.69 65 ALA A O 1
ATOM 523 N N . SER A 1 66 ? 3.484 7.250 7.077 1.00 93.31 66 SER A N 1
ATOM 524 C CA . SER A 1 66 ? 4.764 6.541 6.983 1.00 93.31 66 SER A CA 1
ATOM 525 C C . SER A 1 66 ? 5.066 6.161 5.535 1.00 93.31 66 SER A C 1
ATOM 527 O O . SER A 1 66 ? 4.148 5.986 4.734 1.00 93.31 66 SER A O 1
ATOM 529 N N . ILE A 1 67 ? 6.349 6.046 5.191 1.00 93.50 67 ILE A N 1
ATOM 530 C CA . ILE A 1 67 ? 6.812 5.704 3.843 1.00 93.50 67 ILE A CA 1
ATOM 531 C C . ILE A 1 67 ? 7.374 4.283 3.849 1.00 93.50 67 ILE A C 1
ATOM 533 O O . ILE A 1 67 ? 8.231 3.944 4.660 1.00 93.50 67 ILE A O 1
ATOM 537 N N . PHE A 1 68 ? 6.921 3.476 2.898 1.00 89.88 68 PHE A N 1
ATOM 538 C CA . PHE A 1 68 ? 7.387 2.122 2.640 1.00 89.88 68 PHE A CA 1
ATOM 539 C C . PHE A 1 68 ? 7.998 2.035 1.238 1.00 89.88 68 PHE A C 1
ATOM 541 O O . PHE A 1 68 ? 7.498 2.664 0.303 1.00 89.88 68 PHE A O 1
ATOM 548 N N . ARG A 1 69 ? 9.079 1.265 1.085 1.00 88.75 69 ARG A N 1
ATOM 549 C CA . ARG A 1 69 ? 9.731 1.005 -0.204 1.00 88.75 69 ARG A CA 1
ATOM 550 C C . ARG A 1 69 ? 9.825 -0.498 -0.437 1.00 88.75 69 ARG A C 1
ATOM 552 O O . ARG A 1 69 ? 10.256 -1.210 0.467 1.00 88.75 69 ARG A O 1
ATOM 559 N N . ALA A 1 70 ? 9.428 -0.933 -1.628 1.00 79.62 70 ALA A N 1
ATOM 560 C CA . ALA A 1 70 ? 9.518 -2.308 -2.115 1.00 79.62 70 ALA A CA 1
ATOM 561 C C . ALA A 1 70 ? 10.216 -2.352 -3.475 1.00 79.62 70 ALA A C 1
ATOM 563 O O . ALA A 1 70 ? 10.056 -1.379 -4.252 1.00 79.62 70 ALA A O 1
#